Protein AF-A0A7X3AQ97-F1 (afdb_monomer_lite)

Sequence (99 aa):
MADRYPSIYQRARKDACLTQEQAAELLSVSVETVKAWEQRQRVPRPEDVERMQAAYGTPWLGLEYTGYLRTAGGAAGAAASGTAHGGAAADQPGHGAGG

Structure (mmCIF, N/CA/C/O backbone):
data_AF-A0A7X3AQ97-F1
#
_entry.id   AF-A0A7X3AQ97-F1
#
loop_
_atom_site.group_PDB
_atom_site.id
_atom_site.type_symbol
_atom_site.label_atom_id
_atom_site.label_alt_id
_atom_site.label_comp_id
_atom_site.label_asym_id
_atom_site.label_entity_id
_atom_site.label_seq_id
_atom_site.pdbx_PDB_ins_code
_atom_site.Cartn_x
_atom_site.Cartn_y
_atom_site.Cartn_z
_atom_site.occupancy
_atom_site.B_iso_or_equiv
_atom_site.auth_seq_id
_atom_site.auth_comp_id
_atom_site.auth_asym_id
_atom_site.auth_atom_id
_atom_site.pdbx_PDB_model_num
ATOM 1 N N . MET A 1 1 ? 14.239 16.833 -2.357 1.00 42.31 1 MET A N 1
ATOM 2 C CA . MET A 1 1 ? 13.338 16.509 -1.225 1.00 42.31 1 MET A CA 1
ATOM 3 C C . MET A 1 1 ? 13.046 15.003 -1.191 1.00 42.31 1 MET A C 1
ATOM 5 O O . MET A 1 1 ? 11.895 14.597 -1.238 1.00 42.31 1 MET A O 1
ATOM 9 N N . ALA A 1 2 ? 14.092 14.168 -1.145 1.00 42.50 2 ALA A N 1
ATOM 10 C CA . ALA A 1 2 ? 13.974 12.702 -1.131 1.00 42.50 2 ALA A CA 1
ATOM 11 C C . ALA A 1 2 ? 13.989 12.112 0.297 1.00 42.50 2 ALA A C 1
ATOM 13 O O . ALA A 1 2 ? 13.878 10.906 0.465 1.00 42.50 2 ALA A O 1
ATOM 14 N N . ASP A 1 3 ? 14.106 12.968 1.316 1.00 46.78 3 ASP A N 1
ATOM 15 C CA . ASP A 1 3 ? 14.535 12.582 2.668 1.00 46.78 3 ASP A CA 1
ATOM 16 C C . ASP A 1 3 ? 13.406 12.570 3.713 1.00 46.78 3 ASP A C 1
ATOM 18 O O . ASP A 1 3 ? 13.644 12.441 4.903 1.00 46.78 3 ASP A O 1
ATOM 22 N N . ARG A 1 4 ? 12.142 12.737 3.304 1.00 56.94 4 ARG A N 1
ATOM 23 C CA . ARG A 1 4 ? 11.029 12.746 4.274 1.00 56.94 4 ARG A CA 1
ATOM 24 C C . ARG A 1 4 ? 10.440 11.359 4.531 1.00 56.94 4 ARG A C 1
ATOM 26 O O . ARG A 1 4 ? 9.793 11.163 5.554 1.00 56.94 4 ARG A O 1
ATOM 33 N N . TYR A 1 5 ? 10.676 10.404 3.629 1.00 57.28 5 TYR A N 1
ATOM 34 C CA . TYR A 1 5 ? 10.196 9.032 3.767 1.00 57.28 5 TYR A CA 1
ATOM 35 C C . TYR A 1 5 ? 11.250 8.045 3.244 1.00 57.28 5 TYR A C 1
ATOM 37 O O . TYR A 1 5 ? 11.566 8.097 2.054 1.00 57.28 5 TYR A O 1
ATOM 45 N N . PRO A 1 6 ? 11.772 7.121 4.074 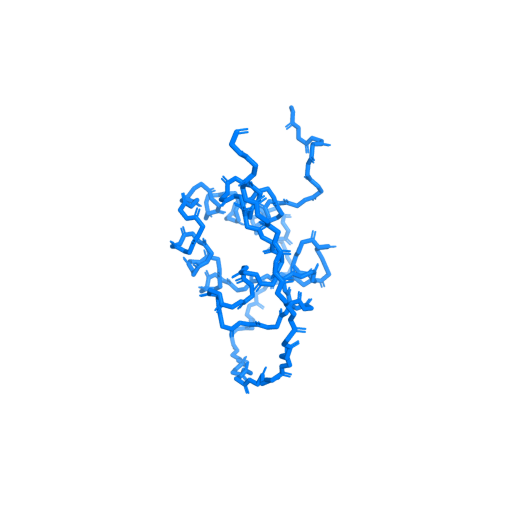1.00 69.75 6 PRO A N 1
ATOM 46 C CA . PRO A 1 6 ? 12.768 6.121 3.665 1.00 69.75 6 PRO A CA 1
ATOM 47 C C . PRO A 1 6 ? 12.33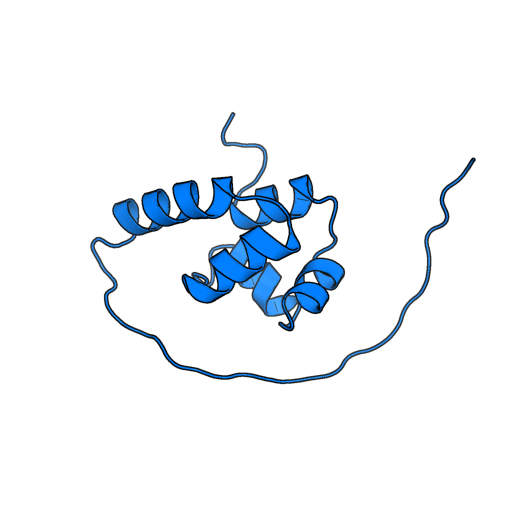8 5.225 2.489 1.00 69.75 6 PRO A C 1
ATOM 49 O O . PRO A 1 6 ? 13.186 4.626 1.817 1.00 69.75 6 PRO A O 1
ATOM 52 N N . SER A 1 7 ? 11.036 5.126 2.207 1.00 82.06 7 SER A N 1
ATOM 53 C CA . SER A 1 7 ? 10.495 4.271 1.151 1.00 82.06 7 SER A CA 1
ATOM 54 C C . SER A 1 7 ? 9.345 4.919 0.380 1.00 82.06 7 SER A C 1
ATOM 56 O O . SER A 1 7 ? 8.493 5.599 0.957 1.00 82.06 7 SER A O 1
ATOM 58 N N . ILE A 1 8 ? 9.300 4.648 -0.931 1.00 88.56 8 ILE A N 1
ATOM 59 C CA . ILE A 1 8 ? 8.222 5.080 -1.836 1.00 88.56 8 ILE A CA 1
ATOM 60 C C . ILE A 1 8 ? 6.854 4.546 -1.383 1.00 88.56 8 ILE A C 1
ATOM 62 O O . ILE A 1 8 ? 5.856 5.253 -1.503 1.00 88.56 8 ILE A O 1
ATOM 66 N N . TYR A 1 9 ? 6.817 3.359 -0.763 1.00 89.25 9 TYR A N 1
ATOM 67 C CA . TYR A 1 9 ? 5.585 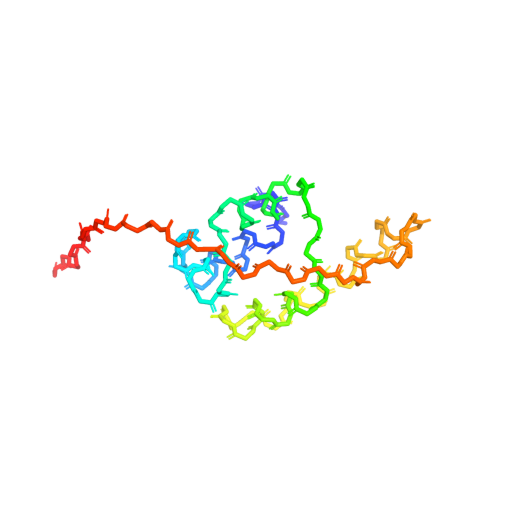2.745 -0.253 1.00 89.25 9 TYR A CA 1
ATOM 68 C C . TYR A 1 9 ? 5.059 3.472 0.989 1.00 89.25 9 TYR A C 1
ATOM 70 O O . TYR A 1 9 ? 3.859 3.712 1.112 1.00 89.25 9 TYR A O 1
ATOM 78 N N . GLN A 1 10 ? 5.960 3.889 1.887 1.00 89.31 10 GLN A N 1
ATOM 79 C CA . GLN A 1 10 ? 5.577 4.657 3.073 1.00 89.31 10 GLN A CA 1
ATOM 80 C C . GLN A 1 10 ? 5.032 6.026 2.684 1.00 89.31 10 GLN A C 1
ATOM 82 O O . GLN A 1 10 ? 4.031 6.477 3.239 1.00 89.31 10 GLN A O 1
ATOM 87 N N . ARG A 1 11 ? 5.675 6.677 1.709 1.00 90.00 11 ARG A N 1
ATOM 88 C CA . ARG A 1 11 ? 5.195 7.945 1.166 1.00 90.00 11 ARG A CA 1
ATOM 89 C C . ARG A 1 11 ? 3.794 7.793 0.575 1.00 90.00 11 ARG A C 1
ATOM 91 O O . ARG A 1 11 ? 2.936 8.588 0.926 1.00 90.00 11 ARG A O 1
ATOM 98 N N . ALA A 1 12 ? 3.553 6.773 -0.252 1.00 90.56 12 ALA A N 1
ATOM 99 C CA . ALA A 1 12 ? 2.245 6.535 -0.865 1.00 90.56 12 ALA A CA 1
ATOM 100 C C . ALA A 1 12 ? 1.135 6.32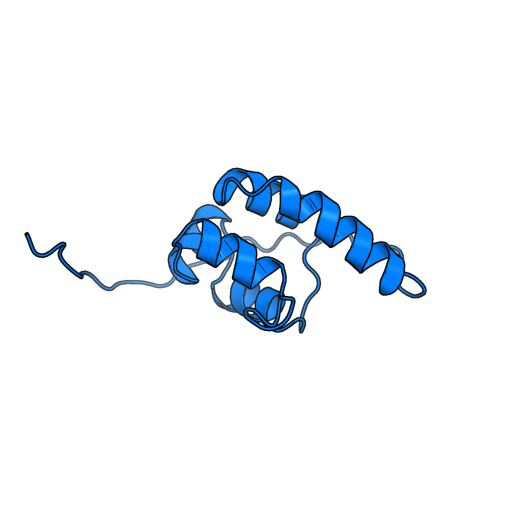0 0.177 1.00 90.56 12 ALA A C 1
ATOM 102 O O . ALA A 1 12 ? 0.081 6.943 0.100 1.00 90.56 12 ALA A O 1
ATOM 103 N N . ARG A 1 13 ? 1.407 5.525 1.217 1.00 92.56 13 ARG A N 1
ATOM 104 C CA . ARG A 1 13 ? 0.475 5.328 2.335 1.00 92.56 13 ARG A CA 1
ATOM 105 C C . ARG A 1 13 ? 0.177 6.628 3.092 1.00 92.56 13 ARG A C 1
ATOM 107 O O . ARG A 1 13 ? -0.964 6.879 3.470 1.00 92.56 13 ARG A O 1
ATOM 114 N N . LYS A 1 14 ? 1.206 7.440 3.353 1.00 88.25 14 LYS A N 1
ATOM 115 C CA . LYS A 1 14 ? 1.067 8.717 4.069 1.00 88.25 14 LYS A CA 1
ATOM 116 C C . LYS A 1 14 ? 0.339 9.778 3.248 1.00 88.25 14 LYS A C 1
ATOM 118 O O . LYS A 1 14 ? -0.375 10.573 3.845 1.00 88.25 14 LYS A O 1
ATOM 123 N N . ASP A 1 15 ? 0.494 9.766 1.928 1.00 88.44 15 ASP A N 1
ATOM 124 C CA . ASP A 1 15 ? -0.252 10.618 0.992 1.00 88.44 15 ASP A CA 1
ATOM 125 C C . ASP A 1 15 ? -1.760 10.326 1.059 1.00 88.44 15 ASP A C 1
ATOM 127 O O . ASP A 1 15 ? -2.574 11.242 1.088 1.00 88.44 15 ASP A O 1
ATOM 131 N N . ALA A 1 16 ? -2.115 9.047 1.217 1.00 88.19 16 ALA A N 1
ATOM 132 C CA . ALA A 1 16 ? -3.484 8.589 1.447 1.00 88.19 16 ALA A CA 1
ATOM 133 C C . ALA A 1 16 ? -3.979 8.757 2.901 1.00 88.19 16 ALA A C 1
ATOM 135 O O . ALA A 1 16 ? -5.101 8.367 3.213 1.00 88.19 16 ALA A O 1
ATOM 136 N N . CYS A 1 17 ? -3.158 9.302 3.809 1.00 91.56 17 CYS A N 1
ATOM 137 C CA . CYS A 1 17 ? -3.466 9.443 5.238 1.00 91.56 17 CYS A CA 1
ATOM 138 C C . CYS A 1 17 ? -3.831 8.125 5.960 1.00 91.56 17 CYS A C 1
ATOM 140 O O . CYS A 1 17 ? -4.573 8.145 6.940 1.00 91.56 17 CYS A O 1
ATOM 142 N N . LEU A 1 18 ? -3.278 6.984 5.527 1.00 90.12 18 LEU A N 1
ATOM 143 C CA . LEU A 1 18 ? -3.603 5.661 6.080 1.00 90.12 18 LEU A CA 1
ATOM 144 C C . LEU A 1 18 ? -2.609 5.185 7.157 1.00 90.12 18 LEU A C 1
ATOM 146 O O . LEU A 1 18 ? -1.385 5.386 7.076 1.00 90.12 18 LEU A O 1
ATOM 150 N N . THR A 1 19 ? -3.110 4.464 8.162 1.00 92.12 19 THR A N 1
ATOM 151 C CA . THR A 1 19 ? -2.266 3.676 9.078 1.00 92.12 19 THR A CA 1
ATOM 152 C C . THR A 1 19 ? -1.749 2.401 8.396 1.00 92.12 19 THR A C 1
ATOM 154 O O . THR A 1 19 ? -2.164 2.062 7.289 1.00 92.12 19 THR A O 1
ATOM 157 N N . GLN A 1 20 ? -0.774 1.711 9.007 1.00 92.00 20 GLN A N 1
ATOM 158 C CA . GLN A 1 20 ? -0.273 0.444 8.445 1.00 92.00 20 GLN A CA 1
ATOM 159 C C . GLN A 1 20 ? -1.361 -0.634 8.474 1.00 92.00 20 GLN A C 1
ATOM 161 O O . GLN A 1 20 ? -1.430 -1.443 7.559 1.00 92.00 20 GLN A O 1
ATOM 166 N N . GLU A 1 21 ? -2.219 -0.607 9.493 1.00 92.31 21 GLU A N 1
ATOM 167 C CA . GLU A 1 21 ? -3.361 -1.510 9.651 1.00 92.31 21 GLU A CA 1
ATOM 168 C C . GLU A 1 21 ? -4.429 -1.261 8.591 1.00 92.31 21 GLU A C 1
ATOM 170 O O . GLU A 1 21 ? -4.819 -2.194 7.900 1.00 92.31 21 GLU A O 1
ATOM 175 N N . GLN A 1 22 ? -4.821 -0.002 8.374 1.00 91.19 22 GLN A N 1
ATOM 176 C CA . GLN A 1 22 ? -5.783 0.344 7.321 1.00 91.19 22 GLN A CA 1
ATOM 177 C C . GLN A 1 22 ? -5.257 -0.029 5.932 1.00 91.19 22 GLN A C 1
ATOM 179 O O . GLN A 1 22 ? -5.983 -0.573 5.107 1.00 91.19 22 GLN A O 1
ATOM 184 N N . ALA A 1 23 ? -3.973 0.227 5.674 1.00 90.50 23 ALA A N 1
ATOM 185 C CA . ALA A 1 23 ? -3.313 -0.194 4.445 1.00 90.50 23 ALA A CA 1
ATOM 186 C C . ALA A 1 23 ? -3.322 -1.721 4.270 1.00 90.50 23 ALA A C 1
ATOM 188 O O . ALA A 1 23 ? -3.603 -2.219 3.184 1.00 90.50 23 ALA A O 1
ATOM 189 N N . ALA A 1 24 ? -3.014 -2.457 5.337 1.00 91.56 24 ALA A N 1
ATOM 190 C CA . ALA A 1 24 ? -3.005 -3.912 5.344 1.00 91.56 24 ALA A CA 1
ATOM 191 C C . ALA A 1 24 ? -4.402 -4.488 5.068 1.00 91.56 24 ALA A C 1
ATOM 193 O O . ALA A 1 24 ? -4.542 -5.367 4.220 1.00 91.56 24 ALA A O 1
ATOM 194 N N . GLU A 1 25 ? -5.434 -3.933 5.703 1.00 90.88 25 GLU A N 1
ATOM 195 C CA . GLU A 1 25 ? -6.830 -4.315 5.490 1.00 90.88 25 GLU A CA 1
ATOM 196 C C . GLU A 1 25 ? -7.276 -4.061 4.044 1.00 90.88 25 GLU A C 1
ATOM 198 O O . GLU A 1 25 ? -7.758 -4.980 3.381 1.00 90.88 25 GLU A O 1
ATOM 203 N N . LEU A 1 26 ? -7.029 -2.856 3.516 1.00 90.00 26 LEU A N 1
ATOM 204 C CA . LEU A 1 26 ? -7.386 -2.488 2.141 1.00 90.00 26 LEU A CA 1
ATOM 205 C C . LEU A 1 26 ? -6.697 -3.367 1.092 1.00 90.00 26 LEU A C 1
ATOM 207 O O . LEU A 1 26 ? -7.277 -3.666 0.049 1.00 90.00 26 LEU A O 1
ATOM 211 N N . LEU A 1 27 ? -5.459 -3.781 1.358 1.00 88.44 27 LEU A N 1
ATOM 212 C CA . LEU A 1 27 ? -4.685 -4.643 0.467 1.00 88.44 27 LEU A CA 1
ATOM 213 C C . LEU A 1 27 ? -4.914 -6.138 0.718 1.00 88.44 27 LEU A C 1
ATOM 215 O O . LEU A 1 27 ? -4.388 -6.957 -0.033 1.00 88.44 27 LEU A O 1
ATOM 219 N N . SER A 1 28 ? -5.692 -6.502 1.743 1.00 90.50 28 SER A N 1
ATOM 220 C CA . SER A 1 28 ? -5.888 -7.882 2.196 1.00 90.50 28 SER A CA 1
ATOM 221 C C . SER A 1 28 ? -4.565 -8.612 2.496 1.00 90.50 28 SER A C 1
ATOM 223 O O . SER A 1 28 ? -4.373 -9.780 2.154 1.00 90.50 28 SER A O 1
ATOM 225 N N . VAL A 1 29 ? -3.628 -7.910 3.138 1.00 88.75 29 VAL A N 1
ATOM 226 C CA . VAL A 1 29 ? -2.329 -8.437 3.588 1.00 88.75 29 VAL A CA 1
ATOM 227 C C . VAL A 1 29 ? -2.151 -8.208 5.087 1.00 88.75 29 VAL A C 1
ATOM 229 O O . VAL A 1 29 ? -2.914 -7.484 5.714 1.00 88.75 29 VAL A O 1
ATOM 232 N N . SER A 1 30 ? -1.121 -8.797 5.690 1.00 91.94 30 SER A N 1
ATOM 233 C CA . SER A 1 30 ? -0.783 -8.530 7.094 1.00 91.94 30 SER A CA 1
ATOM 234 C C . SER A 1 30 ? -0.029 -7.204 7.258 1.00 91.94 30 SER A C 1
ATOM 236 O O . SER A 1 30 ? 0.777 -6.821 6.406 1.00 91.94 30 SER A O 1
ATOM 238 N N . VAL A 1 31 ? -0.191 -6.551 8.412 1.00 91.06 31 VAL A N 1
ATOM 239 C CA . VAL A 1 31 ? 0.532 -5.315 8.787 1.00 91.06 31 VAL A CA 1
ATOM 240 C C . VAL A 1 31 ? 2.050 -5.492 8.706 1.00 91.06 31 VAL A C 1
ATOM 242 O O . VAL A 1 31 ? 2.769 -4.602 8.252 1.00 91.06 31 VAL A O 1
ATOM 245 N N . GLU A 1 32 ? 2.550 -6.673 9.071 1.00 92.06 32 GLU A N 1
ATOM 246 C CA . GLU A 1 32 ? 3.968 -7.023 8.954 1.00 92.06 32 GLU A CA 1
ATOM 247 C C . GLU A 1 32 ? 4.465 -7.004 7.506 1.00 92.06 32 GLU A C 1
ATOM 249 O O . GLU A 1 32 ? 5.587 -6.574 7.247 1.00 92.06 32 GLU A O 1
ATOM 254 N N . THR A 1 33 ? 3.622 -7.402 6.549 1.00 90.44 33 THR A N 1
ATOM 255 C CA . THR A 1 33 ? 3.959 -7.345 5.121 1.00 90.44 33 THR A CA 1
ATOM 256 C C . THR A 1 33 ? 4.094 -5.894 4.663 1.00 90.44 33 THR A C 1
ATOM 258 O O . THR A 1 33 ? 5.092 -5.546 4.030 1.00 90.44 33 THR A O 1
ATOM 261 N N . VAL A 1 34 ? 3.161 -5.022 5.066 1.00 90.62 34 VAL A N 1
ATOM 262 C CA . VAL A 1 34 ? 3.240 -3.575 4.799 1.00 90.62 34 VAL A CA 1
ATOM 263 C C . VAL A 1 34 ? 4.521 -2.986 5.391 1.00 90.62 34 VAL A C 1
ATOM 265 O O . VAL A 1 34 ? 5.278 -2.302 4.699 1.00 90.62 34 VAL A O 1
ATOM 268 N N . LYS A 1 35 ? 4.827 -3.326 6.646 1.00 91.00 35 LYS A N 1
ATOM 269 C CA . LYS A 1 35 ? 6.044 -2.894 7.337 1.00 91.00 35 LYS A CA 1
ATOM 270 C C . LYS A 1 35 ? 7.315 -3.387 6.635 1.00 91.00 35 LYS A C 1
ATOM 272 O O . LYS A 1 35 ? 8.252 -2.606 6.477 1.00 91.00 35 LYS A O 1
ATOM 277 N N . ALA A 1 36 ? 7.357 -4.638 6.177 1.00 89.81 36 ALA A N 1
ATOM 278 C CA . ALA A 1 36 ? 8.499 -5.199 5.456 1.00 89.81 36 ALA A CA 1
ATOM 279 C C . ALA A 1 36 ? 8.757 -4.480 4.121 1.00 89.81 36 ALA A C 1
ATOM 281 O O . ALA A 1 36 ? 9.915 -4.228 3.774 1.00 89.81 36 ALA A O 1
ATOM 282 N N . TRP A 1 37 ? 7.698 -4.098 3.399 1.00 90.25 37 TRP A N 1
ATOM 283 C CA . TRP A 1 37 ? 7.806 -3.284 2.187 1.00 90.25 37 TRP A CA 1
ATOM 284 C C . TRP A 1 37 ? 8.336 -1.880 2.494 1.00 90.25 37 TRP A C 1
ATOM 286 O O . TRP A 1 37 ? 9.295 -1.417 1.873 1.00 90.25 37 TRP A O 1
ATOM 296 N N . GLU A 1 38 ? 7.769 -1.204 3.494 1.00 88.56 38 GLU A N 1
ATOM 297 C CA . GLU A 1 38 ? 8.202 0.137 3.907 1.00 88.56 38 GLU A CA 1
ATOM 298 C C . GLU A 1 38 ? 9.657 0.167 4.394 1.00 88.56 38 GLU A C 1
ATOM 300 O O . GLU A 1 38 ? 10.361 1.145 4.160 1.00 88.56 38 GLU A O 1
ATOM 305 N N . GLN A 1 39 ? 10.133 -0.914 5.012 1.00 86.50 39 GLN A N 1
ATOM 306 C CA . GLN A 1 39 ? 11.517 -1.052 5.471 1.00 86.50 39 GLN A CA 1
ATOM 307 C C . GLN A 1 39 ? 12.475 -1.575 4.396 1.00 86.50 39 GLN A C 1
ATOM 309 O O . GLN A 1 39 ? 13.647 -1.793 4.687 1.00 86.50 39 GLN A O 1
ATOM 314 N N . ARG A 1 40 ? 11.996 -1.785 3.161 1.00 82.88 40 ARG A N 1
ATOM 315 C CA . ARG A 1 40 ? 12.771 -2.361 2.047 1.00 82.88 40 ARG A CA 1
ATOM 316 C C . ARG A 1 40 ? 13.358 -3.748 2.350 1.00 82.88 40 ARG A C 1
ATOM 318 O O . ARG A 1 40 ? 14.261 -4.189 1.651 1.00 82.88 40 ARG A O 1
ATOM 325 N N . GLN A 1 41 ? 12.828 -4.449 3.352 1.00 83.56 41 GLN A N 1
ATOM 326 C CA . GLN A 1 41 ? 13.197 -5.835 3.655 1.00 83.56 41 GLN A CA 1
ATOM 327 C C . GLN A 1 41 ? 12.617 -6.805 2.622 1.00 83.56 41 GLN A C 1
ATOM 329 O O . GLN A 1 41 ? 13.182 -7.863 2.360 1.00 83.56 41 GLN A O 1
ATOM 334 N N . ARG A 1 42 ? 11.480 -6.436 2.022 1.00 86.12 42 ARG A N 1
ATOM 335 C CA . ARG A 1 42 ? 10.812 -7.198 0.971 1.00 86.12 42 ARG A CA 1
ATOM 336 C C . ARG A 1 42 ? 10.425 -6.272 -0.171 1.00 86.12 42 ARG A C 1
ATOM 338 O O . ARG A 1 42 ? 9.902 -5.185 0.062 1.00 86.12 42 ARG A O 1
ATOM 345 N N . VAL A 1 43 ? 10.633 -6.725 -1.402 1.00 85.06 43 VAL A N 1
ATOM 346 C CA . VAL A 1 43 ? 10.136 -6.029 -2.593 1.00 85.06 43 VAL A CA 1
ATOM 347 C C . VAL A 1 43 ? 8.711 -6.532 -2.883 1.00 85.06 43 VAL A C 1
ATOM 349 O O . VAL A 1 43 ? 8.532 -7.746 -3.020 1.00 85.06 43 VAL A O 1
ATOM 352 N N . PRO A 1 44 ? 7.687 -5.655 -2.916 1.00 86.50 44 PRO A N 1
ATOM 353 C CA . PRO A 1 44 ? 6.339 -6.037 -3.333 1.00 86.50 44 PRO A CA 1
ATOM 354 C C . PRO A 1 44 ? 6.338 -6.466 -4.799 1.00 8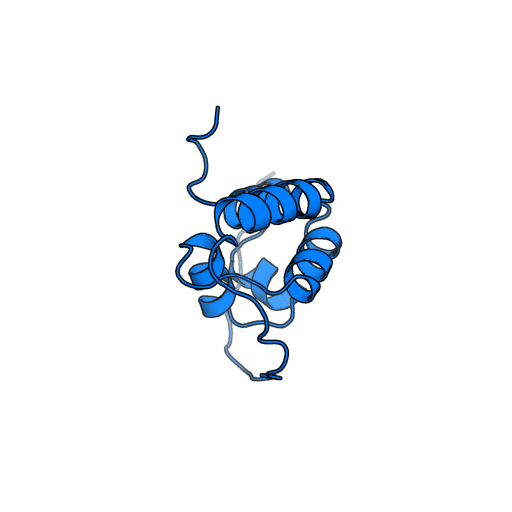6.50 44 PRO A C 1
ATOM 356 O O . PRO A 1 44 ? 7.168 -6.005 -5.591 1.00 86.50 44 PRO A O 1
ATOM 359 N N . ARG A 1 45 ? 5.410 -7.349 -5.171 1.00 87.56 45 ARG A N 1
ATOM 360 C CA . ARG A 1 45 ? 5.227 -7.737 -6.572 1.00 87.56 45 ARG A CA 1
ATOM 361 C C . ARG A 1 45 ? 4.545 -6.603 -7.346 1.00 87.56 45 ARG A C 1
ATOM 363 O O . ARG A 1 45 ? 3.861 -5.789 -6.726 1.00 87.56 45 ARG A O 1
ATOM 370 N N . PRO A 1 46 ? 4.671 -6.556 -8.683 1.00 87.94 46 PRO A N 1
ATOM 371 C CA . PRO A 1 46 ? 3.961 -5.565 -9.492 1.00 87.94 46 PRO A CA 1
ATOM 372 C C . PRO A 1 46 ? 2.448 -5.560 -9.218 1.00 87.94 46 PRO A C 1
ATOM 374 O O . PRO A 1 46 ? 1.882 -4.491 -9.030 1.00 87.94 46 PRO A O 1
ATOM 377 N N . GLU A 1 47 ? 1.832 -6.734 -9.046 1.00 89.00 47 GLU A N 1
ATOM 378 C CA . GLU A 1 47 ? 0.413 -6.871 -8.671 1.00 89.00 47 GLU A CA 1
ATOM 379 C C . GLU A 1 47 ? 0.059 -6.196 -7.330 1.00 89.00 47 GLU A C 1
ATOM 381 O O . GLU A 1 47 ? -1.001 -5.590 -7.190 1.00 89.00 47 GLU A O 1
ATOM 386 N N . ASP A 1 48 ? 0.950 -6.257 -6.336 1.00 90.56 48 ASP A N 1
ATOM 387 C CA . ASP A 1 48 ? 0.737 -5.625 -5.030 1.00 90.56 48 ASP A CA 1
ATOM 388 C C . ASP A 1 48 ? 0.856 -4.106 -5.152 1.00 90.56 48 ASP A C 1
ATOM 390 O O . ASP A 1 48 ? 0.116 -3.362 -4.512 1.00 90.56 48 ASP A O 1
ATOM 394 N N . VAL A 1 49 ? 1.758 -3.636 -6.017 1.00 91.00 49 VAL A N 1
ATOM 395 C CA . VAL A 1 49 ? 1.920 -2.213 -6.326 1.00 91.00 49 VAL A CA 1
ATOM 396 C C . VAL A 1 49 ? 0.707 -1.677 -7.086 1.00 91.00 49 VAL A C 1
ATOM 398 O O . VAL A 1 49 ? 0.274 -0.559 -6.828 1.00 91.00 49 VAL A O 1
ATOM 401 N N . GLU A 1 50 ? 0.108 -2.450 -7.989 1.00 91.00 50 GLU A N 1
ATOM 402 C CA . GLU A 1 50 ? -1.166 -2.100 -8.635 1.00 91.00 50 GLU A CA 1
ATOM 403 C C . GLU A 1 50 ? -2.303 -1.980 -7.616 1.00 91.00 50 GLU A C 1
ATOM 405 O O . GLU A 1 50 ? -3.028 -0.981 -7.620 1.00 91.00 50 GLU A O 1
ATOM 410 N N . ARG A 1 51 ? -2.403 -2.924 -6.671 1.00 91.38 51 ARG A N 1
ATOM 411 C CA . ARG A 1 51 ? -3.365 -2.829 -5.561 1.00 91.38 51 ARG A CA 1
ATOM 412 C C . ARG A 1 51 ? -3.105 -1.604 -4.684 1.00 91.38 51 ARG A C 1
ATOM 414 O O . ARG A 1 51 ? -4.056 -0.910 -4.346 1.00 91.38 51 ARG A O 1
ATOM 421 N N . MET A 1 52 ? -1.848 -1.281 -4.369 1.00 92.06 52 MET A N 1
ATOM 422 C CA . MET A 1 52 ? -1.489 -0.053 -3.639 1.00 92.06 52 MET A CA 1
ATOM 423 C C . MET A 1 52 ? -1.898 1.210 -4.386 1.00 92.06 52 MET A C 1
ATOM 425 O O . MET A 1 52 ? -2.440 2.126 -3.777 1.00 92.06 52 MET A O 1
ATOM 429 N N . GLN A 1 53 ? -1.659 1.273 -5.696 1.00 93.50 53 GLN A N 1
ATOM 430 C CA . GLN A 1 53 ? -2.046 2.425 -6.510 1.00 93.50 53 GLN A CA 1
ATOM 431 C C . GLN A 1 53 ? -3.556 2.654 -6.446 1.00 93.50 53 GLN A C 1
ATOM 433 O O . GLN A 1 53 ? -3.985 3.788 -6.236 1.00 93.50 53 GLN A O 1
ATOM 438 N N . ALA A 1 54 ? -4.343 1.583 -6.572 1.00 91.44 54 ALA A N 1
ATOM 439 C CA . ALA A 1 54 ? -5.797 1.641 -6.487 1.00 91.44 54 ALA A CA 1
ATOM 440 C C . ALA A 1 54 ? -6.291 1.981 -5.069 1.00 91.44 54 ALA A C 1
ATOM 442 O O . ALA A 1 54 ? -7.129 2.863 -4.914 1.00 91.44 54 ALA A O 1
ATOM 443 N N . ALA A 1 55 ? -5.750 1.327 -4.036 1.00 91.06 55 ALA A N 1
ATOM 444 C CA . ALA A 1 55 ? -6.179 1.499 -2.647 1.00 91.06 55 ALA A CA 1
ATOM 445 C C . ALA A 1 55 ? -5.794 2.867 -2.065 1.00 91.06 55 ALA A C 1
ATOM 447 O O . ALA A 1 55 ? -6.546 3.444 -1.286 1.00 91.06 55 ALA A O 1
ATOM 448 N N . TYR A 1 56 ? -4.618 3.384 -2.422 1.00 91.44 56 TYR A N 1
ATOM 449 C CA . TYR A 1 56 ? -4.096 4.646 -1.891 1.00 91.44 56 TYR A CA 1
ATOM 450 C C . TYR A 1 56 ? -4.399 5.839 -2.804 1.00 91.44 56 TYR A C 1
ATOM 452 O O . TYR A 1 56 ? -4.151 6.974 -2.417 1.00 91.44 56 TYR A O 1
ATOM 460 N N . GLY A 1 57 ? -4.866 5.607 -4.036 1.00 89.62 57 GLY A N 1
ATOM 461 C CA . GLY A 1 57 ? -5.045 6.668 -5.031 1.00 89.62 57 GLY A CA 1
ATOM 462 C C . GLY A 1 57 ? -3.723 7.292 -5.494 1.00 89.62 57 GLY A C 1
ATOM 463 O O . GLY A 1 57 ? -3.667 8.482 -5.791 1.00 89.62 57 GLY A O 1
ATOM 464 N N . THR A 1 58 ? -2.642 6.506 -5.547 1.00 89.88 58 THR A N 1
ATOM 465 C CA . THR A 1 58 ? -1.276 6.997 -5.819 1.00 89.88 58 THR A CA 1
ATOM 466 C C . THR A 1 58 ? -0.700 6.431 -7.123 1.00 89.88 58 THR A C 1
ATOM 468 O O . THR A 1 58 ? 0.242 5.642 -7.091 1.00 89.88 58 THR A O 1
ATOM 471 N N . PRO A 1 59 ? -1.194 6.840 -8.309 1.00 88.12 59 PRO A N 1
ATOM 472 C CA . PRO A 1 59 ? -0.740 6.291 -9.598 1.00 88.12 59 PRO A CA 1
ATOM 473 C C . PRO A 1 59 ? 0.749 6.550 -9.886 1.00 88.12 59 PRO A C 1
ATOM 475 O O . PRO A 1 59 ? 1.389 5.833 -10.651 1.00 88.12 59 PRO A O 1
ATOM 478 N N . TRP A 1 60 ? 1.342 7.557 -9.240 1.00 89.56 60 TRP A N 1
ATOM 479 C CA . TRP A 1 60 ? 2.774 7.837 -9.334 1.00 89.56 60 TRP A CA 1
ATOM 480 C C . TRP A 1 60 ? 3.645 6.712 -8.745 1.00 89.56 60 TRP A C 1
ATOM 482 O O . TRP A 1 60 ? 4.813 6.590 -9.115 1.00 89.56 60 TRP A O 1
ATOM 492 N N . LEU A 1 61 ? 3.093 5.863 -7.867 1.00 89.56 61 LEU A N 1
ATOM 493 C CA . LEU A 1 61 ? 3.826 4.766 -7.237 1.00 89.56 61 LEU A CA 1
ATOM 494 C C . LEU A 1 61 ? 4.319 3.737 -8.265 1.00 89.56 61 LEU A C 1
ATOM 496 O O . LEU A 1 61 ? 5.436 3.242 -8.126 1.00 89.56 61 LEU A O 1
ATOM 500 N N . GLY A 1 62 ? 3.542 3.449 -9.315 1.00 89.06 62 GLY A N 1
ATOM 501 C CA . GLY A 1 62 ? 3.945 2.510 -10.369 1.00 89.06 62 GLY A CA 1
ATOM 502 C C . GLY A 1 62 ? 5.141 3.004 -11.191 1.00 89.06 62 GLY A C 1
ATOM 503 O O . GLY A 1 62 ? 6.036 2.224 -11.532 1.00 89.06 62 GLY A O 1
ATOM 504 N N . LEU A 1 63 ? 5.206 4.314 -11.454 1.00 89.31 63 LEU A N 1
ATOM 505 C CA . LEU A 1 63 ? 6.329 4.944 -12.157 1.00 89.31 63 LEU A CA 1
ATOM 506 C C . LEU A 1 63 ? 7.616 4.858 -11.327 1.00 89.31 63 LEU A C 1
ATOM 508 O O . LEU A 1 63 ? 8.646 4.393 -11.822 1.00 89.31 63 LEU A O 1
ATOM 512 N N . GLU A 1 64 ? 7.538 5.232 -10.049 1.00 89.38 64 GLU A N 1
ATOM 513 C CA . GLU A 1 64 ? 8.666 5.159 -9.113 1.00 89.38 64 GLU A CA 1
ATOM 514 C C . GLU A 1 64 ? 9.126 3.711 -8.895 1.00 89.38 64 GLU A C 1
ATOM 516 O O . GLU A 1 64 ? 10.325 3.436 -8.878 1.00 89.38 64 GLU A O 1
ATOM 521 N N . TYR A 1 65 ? 8.186 2.765 -8.785 1.00 88.81 65 TYR A N 1
ATOM 522 C CA . TYR A 1 65 ? 8.478 1.338 -8.655 1.00 88.81 65 TYR A CA 1
ATOM 523 C C . TYR A 1 65 ? 9.222 0.795 -9.876 1.00 88.81 65 TYR A C 1
ATOM 525 O O . TYR A 1 65 ? 10.220 0.095 -9.729 1.00 88.81 65 TYR A O 1
ATOM 533 N N . THR A 1 66 ? 8.799 1.168 -11.085 1.00 87.44 66 THR A N 1
ATOM 534 C CA . THR A 1 66 ? 9.483 0.769 -12.324 1.00 87.44 66 THR A CA 1
ATOM 535 C C . THR A 1 66 ? 10.903 1.336 -12.386 1.00 87.44 66 THR A C 1
ATOM 537 O O . THR A 1 66 ? 11.837 0.642 -12.792 1.00 87.44 66 THR A O 1
ATOM 540 N N . GLY A 1 67 ? 11.098 2.585 -11.949 1.00 85.88 67 GLY A N 1
ATOM 541 C CA . GLY A 1 67 ? 12.425 3.188 -11.807 1.00 85.88 67 GLY A CA 1
ATOM 542 C C . GLY A 1 67 ? 13.291 2.460 -10.774 1.00 85.88 67 GLY A C 1
ATOM 543 O O . GLY A 1 67 ? 14.451 2.157 -11.049 1.00 85.88 67 GLY A O 1
ATOM 544 N N . TYR A 1 68 ? 12.715 2.114 -9.620 1.00 82.06 68 TYR A N 1
ATOM 545 C CA . TYR A 1 68 ? 13.376 1.340 -8.569 1.00 82.06 68 TYR A CA 1
ATOM 546 C C . TYR A 1 68 ? 13.769 -0.061 -9.044 1.00 82.06 68 TYR A C 1
ATOM 548 O O . TYR A 1 68 ? 14.898 -0.481 -8.823 1.00 82.06 68 TYR A O 1
ATOM 556 N N . LEU A 1 69 ? 12.891 -0.774 -9.752 1.00 82.62 69 LEU A N 1
ATOM 557 C CA . LEU A 1 69 ? 13.223 -2.068 -10.344 1.00 82.62 69 LEU A CA 1
ATOM 558 C C . LEU A 1 69 ? 14.273 -1.951 -11.444 1.00 82.62 69 LEU A C 1
ATOM 560 O O . LEU A 1 69 ? 15.047 -2.874 -11.627 1.00 82.62 69 LEU A O 1
ATOM 564 N N . ARG A 1 70 ? 14.355 -0.842 -12.177 1.00 81.56 70 ARG A N 1
ATOM 565 C CA . ARG A 1 70 ? 15.417 -0.656 -13.176 1.00 81.56 70 ARG A CA 1
ATOM 566 C C . ARG A 1 70 ? 16.789 -0.490 -12.531 1.00 81.56 70 ARG A C 1
ATOM 568 O O . ARG A 1 70 ? 17.777 -0.982 -13.064 1.00 81.56 70 ARG A O 1
ATOM 575 N N . THR A 1 71 ? 16.850 0.211 -11.403 1.00 76.50 71 THR A N 1
ATOM 576 C CA . THR A 1 71 ? 18.105 0.465 -10.685 1.00 76.50 71 THR A CA 1
ATOM 577 C C . THR A 1 71 ? 18.498 -0.694 -9.771 1.00 76.50 71 THR A C 1
ATOM 579 O O . THR A 1 71 ? 19.680 -1.000 -9.659 1.00 76.50 71 THR A O 1
ATOM 582 N N . ALA A 1 72 ? 17.527 -1.378 -9.162 1.00 69.25 72 ALA A N 1
ATOM 583 C CA . ALA A 1 72 ? 17.742 -2.556 -8.320 1.00 69.25 72 ALA A CA 1
ATOM 584 C C . ALA A 1 72 ? 17.809 -3.870 -9.124 1.00 69.25 72 ALA A C 1
ATOM 586 O O . ALA A 1 72 ? 18.487 -4.816 -8.734 1.00 69.25 72 ALA A O 1
ATOM 587 N N . GLY A 1 73 ? 17.108 -3.941 -10.255 1.00 53.22 73 GLY A N 1
ATOM 588 C CA . GLY A 1 73 ? 16.872 -5.139 -11.068 1.00 53.22 73 GLY A CA 1
ATOM 589 C C . GLY A 1 73 ? 17.940 -5.448 -12.109 1.00 53.22 73 GLY A C 1
ATOM 590 O O . GLY A 1 73 ? 17.678 -6.217 -13.026 1.00 53.22 73 GLY A O 1
ATOM 591 N N . GLY A 1 74 ? 19.172 -4.973 -11.915 1.00 50.75 74 GLY A N 1
ATOM 592 C CA . GLY A 1 74 ? 20.337 -5.640 -12.504 1.00 50.75 74 GLY A CA 1
ATOM 593 C C . GLY A 1 74 ? 20.541 -7.080 -11.993 1.00 50.75 74 GLY A C 1
ATOM 594 O O . GLY A 1 74 ? 21.436 -7.757 -12.486 1.00 50.75 74 GLY A O 1
ATOM 595 N N . ALA A 1 75 ? 19.744 -7.559 -11.020 1.00 47.62 75 ALA A N 1
ATOM 596 C CA . ALA A 1 75 ? 20.011 -8.812 -10.308 1.00 47.62 75 ALA A CA 1
ATOM 597 C C . ALA A 1 75 ? 18.827 -9.781 -10.062 1.00 47.62 75 ALA A C 1
ATOM 599 O O . ALA A 1 75 ? 19.079 -10.853 -9.520 1.00 47.62 75 ALA A O 1
ATOM 600 N N . ALA A 1 76 ? 17.562 -9.496 -10.412 1.00 45.78 76 ALA A N 1
ATOM 601 C CA . ALA A 1 76 ? 16.462 -10.392 -10.002 1.00 45.78 76 ALA A CA 1
ATOM 602 C C . ALA A 1 76 ? 15.317 -10.502 -11.021 1.00 45.78 76 ALA A C 1
ATOM 604 O O . ALA A 1 76 ? 14.340 -9.757 -10.980 1.00 45.78 76 ALA A O 1
ATOM 605 N N . GLY A 1 77 ? 15.437 -11.484 -11.915 1.00 37.53 77 GLY A N 1
ATOM 606 C CA . GLY A 1 77 ? 14.315 -12.036 -12.666 1.00 37.53 77 GLY A CA 1
ATOM 607 C C . GLY A 1 77 ? 13.572 -13.111 -11.861 1.00 37.53 77 GLY A C 1
ATOM 608 O O . GLY A 1 77 ? 14.195 -13.903 -11.165 1.00 37.53 77 GLY A O 1
ATOM 609 N N . ALA A 1 78 ? 12.247 -13.136 -12.030 1.00 44.94 78 ALA A N 1
ATOM 610 C CA . ALA A 1 78 ? 11.324 -14.243 -11.752 1.00 44.94 78 ALA A CA 1
ATOM 611 C C . ALA A 1 78 ? 11.157 -14.731 -10.292 1.00 44.94 78 ALA A C 1
ATOM 613 O O . ALA A 1 78 ? 11.891 -15.591 -9.822 1.00 44.94 78 ALA A O 1
ATOM 614 N N . ALA A 1 79 ? 10.072 -14.290 -9.635 1.00 39.91 79 ALA A N 1
ATOM 615 C CA . ALA A 1 79 ? 9.337 -15.093 -8.641 1.00 39.91 79 ALA A CA 1
ATOM 616 C C . ALA A 1 79 ? 7.906 -14.548 -8.393 1.00 39.91 79 ALA A C 1
ATOM 618 O O . ALA A 1 79 ? 7.566 -14.061 -7.309 1.00 39.91 79 ALA A O 1
ATOM 619 N N . ALA A 1 80 ? 7.042 -14.653 -9.407 1.00 42.00 80 ALA A N 1
ATOM 620 C CA . ALA A 1 80 ? 5.633 -14.987 -9.169 1.00 42.00 80 ALA A CA 1
ATOM 621 C C . ALA A 1 80 ? 5.633 -16.500 -8.886 1.00 42.00 80 ALA A C 1
ATOM 623 O O . ALA A 1 80 ? 6.236 -17.259 -9.633 1.00 42.00 80 ALA A O 1
ATOM 624 N N . SER A 1 81 ? 5.231 -16.989 -7.723 1.00 43.81 81 SER A N 1
ATOM 625 C CA . SER A 1 81 ? 3.849 -17.141 -7.282 1.00 43.81 81 SER A CA 1
ATOM 626 C C . SER A 1 81 ? 3.885 -17.475 -5.794 1.00 43.81 81 SER A C 1
ATOM 628 O O . SER A 1 81 ? 4.870 -18.008 -5.290 1.00 43.81 81 SER A O 1
ATOM 630 N N . GLY A 1 82 ? 2.848 -17.127 -5.048 1.00 39.03 82 GLY A N 1
ATOM 631 C CA . GLY A 1 82 ? 2.802 -17.446 -3.625 1.00 39.03 82 GLY A CA 1
ATOM 632 C C . GLY A 1 82 ? 1.635 -16.755 -2.970 1.00 39.03 82 GLY A C 1
ATOM 633 O O . GLY A 1 82 ? 1.807 -15.708 -2.358 1.00 39.03 82 GLY A O 1
ATOM 634 N N . THR A 1 83 ? 0.459 -17.325 -3.196 1.00 45.12 83 THR A N 1
ATOM 635 C CA . THR A 1 83 ? -0.740 -17.146 -2.390 1.00 45.12 83 THR A CA 1
ATOM 636 C C . THR A 1 83 ? -0.386 -17.268 -0.909 1.00 45.12 83 THR A C 1
ATOM 638 O O . THR A 1 83 ? 0.122 -18.301 -0.484 1.00 45.12 83 THR A O 1
ATOM 641 N N . ALA A 1 84 ? -0.686 -16.237 -0.126 1.00 41.09 84 ALA A N 1
ATOM 642 C CA . ALA A 1 84 ? -0.833 -16.350 1.318 1.00 41.09 84 ALA A CA 1
ATOM 643 C C . ALA A 1 84 ? -2.039 -15.502 1.723 1.00 41.09 84 ALA A C 1
ATOM 645 O O . ALA A 1 84 ? -1.929 -14.328 2.059 1.00 41.09 84 ALA A O 1
ATOM 646 N N . HIS A 1 85 ? -3.208 -16.124 1.601 1.00 48.62 85 HIS A N 1
ATOM 647 C CA . HIS A 1 85 ? -4.402 -15.718 2.318 1.00 48.62 85 HIS A CA 1
ATOM 648 C C . HIS A 1 85 ? -4.251 -16.258 3.749 1.00 48.62 85 HIS A C 1
ATOM 650 O O . HIS A 1 85 ? -4.077 -17.460 3.940 1.00 48.62 85 HIS A O 1
ATOM 656 N N . GLY A 1 86 ? -4.256 -15.371 4.736 1.00 35.25 86 GLY A N 1
ATOM 657 C CA . GLY A 1 86 ? -4.178 -15.686 6.163 1.00 35.25 86 GLY A CA 1
ATOM 658 C C . GLY A 1 86 ? -3.895 -14.380 6.897 1.00 35.25 86 GLY A C 1
ATOM 659 O O . GLY A 1 86 ? -2.922 -13.710 6.587 1.00 35.25 86 GLY A O 1
ATOM 660 N N . GLY A 1 87 ? -4.720 -13.868 7.795 1.00 33.78 87 GLY A N 1
ATOM 661 C CA . GLY A 1 87 ? -5.695 -14.493 8.672 1.00 33.78 87 GLY A CA 1
ATOM 662 C C . GLY A 1 87 ? -5.539 -13.784 10.020 1.00 33.78 87 GLY A C 1
ATOM 663 O O . GLY A 1 87 ? -4.432 -13.750 10.536 1.00 33.78 87 GLY A O 1
ATOM 664 N N . ALA A 1 88 ? -6.636 -13.208 10.519 1.00 36.91 88 ALA A N 1
ATOM 665 C CA . 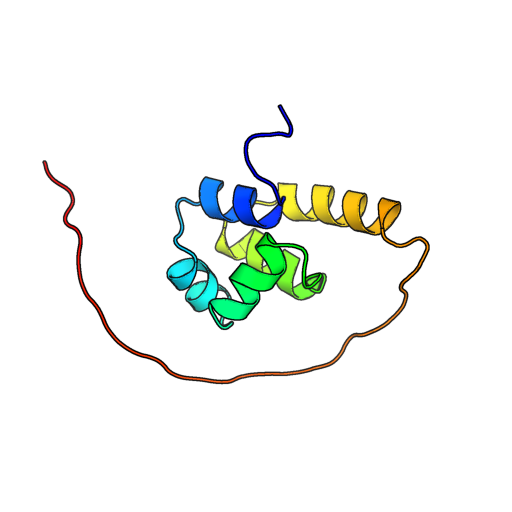ALA A 1 88 ? -6.937 -12.844 11.911 1.00 36.91 88 ALA A CA 1
ATOM 666 C C . ALA A 1 88 ? -5.908 -12.062 12.769 1.00 36.91 88 ALA A C 1
ATOM 668 O O . ALA A 1 88 ? -4.872 -12.593 13.147 1.00 36.91 88 ALA A O 1
ATOM 669 N N . ALA A 1 89 ? -6.309 -10.863 13.218 1.00 33.94 89 ALA A N 1
ATOM 670 C CA . ALA A 1 89 ? -6.270 -10.386 14.620 1.00 33.94 89 ALA A CA 1
ATOM 671 C C . ALA A 1 89 ? -6.715 -8.904 14.624 1.00 33.94 89 ALA A C 1
ATOM 673 O O . ALA A 1 89 ? -6.055 -8.072 14.018 1.00 33.94 89 ALA A O 1
ATOM 674 N N . ALA A 1 90 ? -7.948 -8.585 15.018 1.00 35.31 90 ALA A N 1
ATOM 675 C CA . ALA A 1 90 ? -8.404 -8.359 16.396 1.00 35.31 90 ALA A CA 1
ATOM 676 C C . ALA A 1 90 ? -8.141 -6.920 16.896 1.00 35.31 90 ALA A C 1
ATOM 678 O O . ALA A 1 90 ? -7.017 -6.566 17.222 1.00 35.31 90 ALA A O 1
ATOM 679 N N . ASP A 1 91 ? -9.243 -6.164 16.967 1.00 35.88 91 ASP A N 1
ATOM 680 C CA . ASP A 1 91 ? -9.632 -5.224 18.031 1.00 35.88 91 ASP A CA 1
ATOM 681 C C . ASP A 1 91 ? -8.643 -4.125 18.477 1.00 35.88 91 ASP A C 1
ATOM 683 O O . ASP A 1 91 ? -7.704 -4.384 19.231 1.00 35.88 91 ASP A O 1
ATOM 687 N N . GLN A 1 92 ? -8.957 -2.865 18.128 1.00 46.72 92 GLN A N 1
ATOM 688 C CA . GLN A 1 92 ? -9.278 -1.836 19.136 1.00 46.72 92 GLN A CA 1
ATOM 689 C C . GLN A 1 92 ? -9.840 -0.521 18.539 1.00 46.72 92 GLN A C 1
ATOM 691 O O . GLN A 1 92 ? -9.509 -0.157 17.409 1.00 46.72 92 GLN A O 1
ATOM 696 N N . PRO A 1 93 ? -10.695 0.209 19.290 1.00 49.03 93 PRO A N 1
ATOM 697 C CA . PRO A 1 93 ? -11.428 1.379 18.815 1.00 49.03 93 PRO A CA 1
ATOM 698 C C . PRO A 1 93 ? -10.743 2.722 19.124 1.00 49.03 93 PRO A C 1
ATOM 700 O O . PRO A 1 93 ? -10.103 2.902 20.157 1.00 49.03 93 PRO A O 1
ATOM 703 N N . GLY A 1 94 ? -11.045 3.714 18.279 1.00 44.38 94 GLY A N 1
ATOM 704 C CA . GLY A 1 94 ? -11.088 5.133 18.645 1.00 44.38 94 GLY A CA 1
ATOM 705 C C . GLY A 1 94 ? -9.856 5.963 18.283 1.00 44.38 94 GLY A C 1
ATOM 706 O O . GLY A 1 94 ? -8.748 5.667 18.707 1.00 44.38 94 GLY A O 1
ATOM 707 N N . HIS A 1 95 ? -10.075 7.071 17.573 1.00 44.75 95 HIS A N 1
ATOM 708 C CA . HIS A 1 95 ? -9.884 8.409 18.145 1.00 44.75 95 HIS A CA 1
ATOM 709 C C . HIS A 1 95 ? -10.756 9.414 17.389 1.00 44.75 95 HIS A C 1
ATOM 711 O O . HIS A 1 95 ? -10.757 9.476 16.161 1.00 44.75 95 HIS A O 1
ATOM 717 N N . GLY A 1 96 ? -11.554 10.139 18.171 1.00 38.81 96 GLY A N 1
ATOM 718 C CA . GLY A 1 96 ? -12.542 11.093 17.704 1.00 38.81 96 GLY A CA 1
ATOM 719 C C . GLY A 1 96 ? -11.918 12.286 16.993 1.00 38.81 96 GLY A C 1
ATOM 720 O O . GLY A 1 96 ? -10.864 12.791 17.379 1.00 38.81 96 GLY A O 1
ATOM 721 N N . ALA A 1 97 ? -12.629 12.751 15.973 1.00 41.09 97 ALA A N 1
ATOM 722 C CA . ALA A 1 97 ? -12.493 14.102 15.470 1.00 41.09 97 ALA A CA 1
ATOM 723 C C . ALA A 1 97 ? -13.005 15.064 16.556 1.00 41.09 97 ALA A C 1
ATOM 725 O O . ALA A 1 97 ? -14.189 15.055 16.892 1.00 41.09 97 ALA A O 1
ATOM 726 N N . GLY A 1 98 ? -12.097 15.842 17.144 1.00 43.81 98 GLY A N 1
ATOM 727 C CA . GLY A 1 98 ? -12.454 17.033 17.912 1.00 43.81 98 GLY A CA 1
ATOM 728 C C . GLY A 1 98 ? -12.959 18.112 16.955 1.00 43.81 98 GLY A C 1
ATOM 729 O O . GLY A 1 98 ? -12.359 18.307 15.895 1.00 43.81 98 GLY A O 1
ATOM 730 N N . GLY A 1 99 ? -14.092 18.720 17.312 1.00 37.09 99 GLY A N 1
ATOM 731 C CA . GLY A 1 99 ? -14.695 19.859 16.615 1.00 37.09 99 GLY A CA 1
ATOM 732 C C . GLY A 1 99 ? -14.075 21.203 16.965 1.00 37.09 99 GLY A C 1
ATOM 733 O O . GLY A 1 99 ? -13.014 21.227 17.629 1.00 37.09 99 GLY A O 1
#

pLDDT: mean 73.76, std 21.73, range [33.78, 93.5]

Foldseek 3Di:
DCPPAPALLVVLCVLLVHDLVRLCVQLLHDSVVSVCRSVVVDPDDLVSQVSSCVSSVPPVSSVVSVVVCVVVVVPDDDDDDDDDRDDDDDDDDDDDDDD

Radius of gyration: 14.76 Å; chains: 1; bounding box: 35×37×32 Å

Secondary structure (DSSP, 8-state):
---S-SSHHHHHHHHTT--HHHHHHHHTS-HHHHHHHHTTSSPPPHHHHHHHHHHHT-THHHHHHHHHHHHHTTS------------------------